Protein AF-A0A940RQT4-F1 (afdb_monomer_lite)

Radius of gyration: 16.38 Å; chains: 1; bounding box: 38×37×34 Å

pLDDT: mean 84.41, std 14.03, range [37.53, 95.62]

Sequence (82 aa):
MSSSPQRYRVTVTPIERDGLPCRGRCSIEFDQACSEDWMRMVEGTQRLHGFSGDERTALVIGLRLLDGLARRARMVDFRGYA

Structure (mmCIF, N/CA/C/O backbone):
data_AF-A0A940RQT4-F1
#
_entry.id   AF-A0A940RQT4-F1
#
loop_
_atom_site.group_PDB
_atom_site.id
_atom_site.type_symbol
_atom_site.label_atom_id
_atom_site.label_alt_id
_atom_site.label_comp_id
_atom_site.label_asym_id
_atom_site.label_entity_id
_atom_site.label_seq_id
_atom_site.pdbx_PDB_ins_code
_atom_site.Cartn_x
_atom_site.Cartn_y
_atom_site.Cartn_z
_atom_site.occupancy
_atom_site.B_iso_or_equiv
_atom_site.auth_seq_id
_atom_site.auth_comp_id
_atom_site.auth_asym_id
_atom_site.auth_atom_id
_atom_site.pdbx_PDB_model_num
ATOM 1 N N . MET A 1 1 ? 21.421 8.777 -15.825 1.00 37.53 1 MET A N 1
ATOM 2 C CA . MET A 1 1 ? 21.396 8.729 -14.347 1.00 37.53 1 MET A CA 1
ATOM 3 C C . MET A 1 1 ? 20.978 7.329 -13.952 1.00 37.53 1 MET A C 1
ATOM 5 O O . MET A 1 1 ? 19.853 6.952 -14.246 1.00 37.53 1 MET A O 1
ATOM 9 N N . SER A 1 2 ? 21.885 6.532 -13.389 1.00 42.62 2 SER A N 1
ATOM 10 C CA . SER A 1 2 ? 21.540 5.232 -12.811 1.00 42.62 2 SER A CA 1
ATOM 11 C C . SER A 1 2 ? 20.655 5.484 -11.592 1.00 42.62 2 SER A C 1
ATOM 13 O O . SER A 1 2 ? 21.164 5.832 -10.529 1.00 42.62 2 SER A O 1
ATOM 15 N N . SER A 1 3 ? 19.335 5.408 -11.762 1.00 54.22 3 SER A N 1
ATOM 16 C CA . SER A 1 3 ? 18.392 5.478 -10.649 1.00 54.22 3 SER A CA 1
ATOM 17 C C . SER A 1 3 ? 18.688 4.300 -9.729 1.00 54.22 3 SER A C 1
ATOM 19 O O . SER A 1 3 ? 18.447 3.146 -10.095 1.00 54.22 3 SER A O 1
ATOM 21 N N . SER A 1 4 ? 19.274 4.573 -8.565 1.00 62.66 4 SER A N 1
ATOM 22 C CA . SER A 1 4 ? 19.389 3.570 -7.517 1.00 62.66 4 SER A CA 1
ATOM 23 C C . SER A 1 4 ? 17.980 3.056 -7.205 1.00 62.66 4 SER A C 1
ATOM 25 O O . SER A 1 4 ? 17.058 3.864 -7.067 1.00 62.66 4 SER A O 1
ATOM 27 N N . PRO A 1 5 ? 17.772 1.731 -7.144 1.00 74.44 5 PRO A N 1
ATOM 28 C CA . PRO A 1 5 ? 16.460 1.192 -6.826 1.00 74.44 5 PRO A CA 1
ATOM 29 C C . PRO A 1 5 ? 16.030 1.690 -5.444 1.00 74.44 5 PRO A C 1
ATOM 31 O O . PRO A 1 5 ? 16.744 1.498 -4.457 1.00 74.44 5 PRO A O 1
ATOM 34 N N . GLN A 1 6 ? 14.873 2.351 -5.383 1.00 84.62 6 GLN A N 1
ATOM 35 C CA . GLN A 1 6 ? 14.257 2.754 -4.127 1.00 84.62 6 GLN A CA 1
ATOM 36 C C . GLN A 1 6 ? 13.760 1.502 -3.395 1.00 84.62 6 GLN A C 1
ATOM 38 O O . GLN A 1 6 ? 13.320 0.521 -4.006 1.00 84.62 6 GLN A O 1
ATOM 43 N N . ARG A 1 7 ? 13.853 1.519 -2.064 1.00 90.62 7 ARG A N 1
ATOM 44 C CA . ARG A 1 7 ? 13.318 0.460 -1.207 1.00 90.62 7 ARG A CA 1
ATOM 45 C C . ARG A 1 7 ? 12.120 1.009 -0.451 1.00 90.62 7 ARG A C 1
ATOM 47 O O . ARG A 1 7 ? 12.256 1.967 0.303 1.00 90.62 7 ARG A O 1
ATOM 54 N N . TYR A 1 8 ? 10.977 0.368 -0.643 1.00 92.56 8 TYR A N 1
ATOM 55 C CA . TYR A 1 8 ? 9.728 0.700 0.026 1.00 92.56 8 TYR A CA 1
ATOM 56 C C . TYR A 1 8 ? 9.461 -0.297 1.142 1.00 92.56 8 TYR A C 1
ATOM 58 O O . TYR A 1 8 ? 9.636 -1.498 0.940 1.00 92.56 8 TYR A O 1
ATOM 66 N N . ARG A 1 9 ? 9.007 0.201 2.293 1.00 94.94 9 ARG A N 1
ATOM 67 C CA . ARG A 1 9 ? 8.405 -0.621 3.341 1.00 94.94 9 ARG A CA 1
ATOM 68 C C . ARG A 1 9 ? 6.896 -0.587 3.177 1.00 94.94 9 ARG A C 1
ATOM 70 O O . ARG A 1 9 ? 6.307 0.490 3.189 1.00 94.94 9 ARG A O 1
ATOM 77 N N . VAL A 1 10 ? 6.293 -1.756 3.009 1.00 94.62 10 VAL A N 1
ATOM 78 C CA . VAL A 1 10 ? 4.845 -1.913 2.905 1.00 94.62 10 VAL A CA 1
ATOM 79 C C . VAL A 1 10 ? 4.340 -2.506 4.2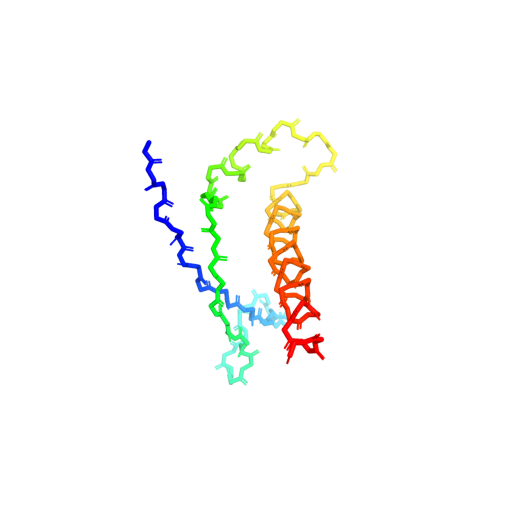08 1.00 94.62 10 VAL A C 1
ATOM 81 O O . VAL A 1 10 ? 4.750 -3.601 4.584 1.00 94.62 10 VAL A O 1
ATOM 84 N N . THR A 1 11 ? 3.433 -1.786 4.861 1.00 95.06 11 THR A N 1
ATOM 85 C CA . THR A 1 11 ? 2.729 -2.236 6.062 1.00 95.06 11 THR A CA 1
ATOM 86 C C . THR A 1 11 ? 1.248 -2.337 5.731 1.00 95.06 11 THR A C 1
ATOM 88 O O . THR A 1 11 ? 0.647 -1.365 5.276 1.00 95.06 11 THR A O 1
ATOM 91 N N . VAL A 1 12 ? 0.652 -3.505 5.955 1.00 94.88 12 VAL A N 1
ATOM 92 C CA . VAL A 1 12 ? -0.794 -3.708 5.817 1.00 94.88 12 VAL A CA 1
ATOM 93 C C . VAL A 1 12 ? -1.369 -3.929 7.205 1.00 94.88 12 VAL A C 1
ATOM 95 O O . VAL A 1 12 ? -1.027 -4.907 7.868 1.00 94.88 12 VAL A O 1
ATOM 98 N N . THR A 1 13 ? -2.240 -3.017 7.631 1.00 95.62 13 THR A N 1
ATOM 99 C CA . THR A 1 13 ? -2.888 -3.044 8.946 1.00 95.62 13 THR A CA 1
ATOM 100 C C . THR A 1 13 ? -4.400 -3.124 8.751 1.00 95.62 13 THR A C 1
ATOM 102 O O . THR A 1 13 ? -4.957 -2.257 8.075 1.00 95.62 13 THR A O 1
ATOM 105 N N . PRO A 1 14 ? -5.085 -4.130 9.321 1.00 94.75 14 PRO A N 1
ATOM 106 C CA . PRO A 1 14 ? -6.541 -4.185 9.302 1.00 94.75 14 PRO A CA 1
ATOM 107 C C . PRO A 1 14 ? -7.153 -2.960 9.987 1.00 94.75 14 PRO A C 1
ATOM 109 O O . PRO A 1 14 ? -6.643 -2.502 11.010 1.00 94.75 14 PRO A O 1
ATOM 112 N N . ILE A 1 15 ? -8.266 -2.467 9.447 1.00 94.56 15 ILE A N 1
ATOM 113 C CA . ILE A 1 15 ? -9.106 -1.466 10.108 1.00 94.56 15 ILE A CA 1
ATOM 114 C C . ILE A 1 15 ? -10.206 -2.198 10.884 1.00 94.56 15 ILE A C 1
ATOM 116 O O . ILE A 1 15 ? -10.877 -3.076 10.336 1.00 94.56 15 ILE A O 1
ATOM 120 N N . GLU A 1 16 ? -10.358 -1.874 12.166 1.00 93.06 16 GLU A N 1
ATOM 121 C CA . GLU A 1 16 ? -11.387 -2.444 13.036 1.00 93.06 16 GLU A CA 1
ATOM 122 C C . GLU A 1 16 ? -12.763 -1.801 12.786 1.00 93.06 16 GLU A C 1
ATOM 124 O O . GLU A 1 16 ? -12.920 -0.863 12.004 1.00 93.06 16 GLU A O 1
ATOM 129 N N . ARG A 1 17 ? -13.809 -2.327 13.439 1.00 93.69 17 ARG A N 1
ATOM 130 C CA . ARG A 1 17 ? -15.195 -1.847 13.257 1.00 93.69 17 ARG A CA 1
ATOM 131 C C . ARG A 1 17 ? -15.389 -0.383 13.657 1.00 93.69 17 ARG A C 1
ATOM 133 O O . ARG A 1 17 ? -16.351 0.235 13.217 1.00 93.69 17 ARG A O 1
ATOM 140 N N . ASP A 1 18 ? -14.508 0.139 14.500 1.00 93.00 18 ASP A N 1
ATOM 141 C CA . ASP A 1 18 ? -14.483 1.532 14.942 1.00 93.00 18 ASP A CA 1
ATOM 142 C C . ASP A 1 18 ? -13.782 2.471 13.940 1.00 93.00 18 ASP A C 1
ATOM 144 O O . ASP A 1 18 ? -13.700 3.675 14.178 1.00 93.00 18 ASP A O 1
ATOM 148 N N . GLY A 1 19 ? -13.292 1.940 12.814 1.00 93.12 19 GLY A N 1
ATOM 149 C CA . GLY A 1 19 ? -12.573 2.704 11.800 1.00 93.12 19 GLY A CA 1
ATOM 150 C C . GLY A 1 19 ? -11.114 2.988 12.160 1.00 93.12 19 GLY A C 1
ATOM 151 O O . GLY A 1 19 ? -10.432 3.679 11.403 1.00 93.12 19 GLY A O 1
ATOM 152 N N . LEU A 1 20 ? -10.612 2.465 13.282 1.00 93.12 20 LEU A N 1
ATOM 153 C CA . LEU A 1 20 ? -9.228 2.653 13.697 1.00 93.12 20 LEU A CA 1
ATOM 154 C C . LEU A 1 20 ? -8.340 1.495 13.219 1.00 93.12 20 LEU A C 1
ATOM 156 O O . LEU A 1 20 ? -8.805 0.362 13.072 1.00 93.12 20 LEU A O 1
ATOM 160 N N . PRO A 1 21 ? -7.037 1.745 12.988 1.00 92.00 21 PRO A N 1
ATOM 161 C CA . PRO A 1 21 ? -6.082 0.673 12.763 1.00 92.00 21 PRO A CA 1
ATOM 162 C C . PRO A 1 21 ? -6.058 -0.278 13.956 1.00 92.00 21 PRO A C 1
ATOM 164 O O . PRO A 1 21 ? -6.019 0.159 15.111 1.00 92.00 21 PRO A O 1
ATOM 167 N N . CYS A 1 22 ? -6.039 -1.573 13.661 1.00 92.12 22 CYS A N 1
ATOM 168 C CA . CYS A 1 22 ? -5.937 -2.599 14.679 1.00 92.12 22 CYS A CA 1
ATOM 169 C C . CYS A 1 22 ? -4.695 -2.373 15.558 1.00 92.12 22 CYS A C 1
ATOM 171 O O . CYS A 1 22 ? -3.589 -2.137 15.069 1.00 92.12 22 CYS A O 1
ATOM 173 N N . ARG A 1 23 ? -4.896 -2.416 16.881 1.00 85.94 23 ARG A N 1
ATOM 174 C CA . ARG A 1 23 ? -3.870 -2.053 17.883 1.00 85.94 23 ARG A CA 1
ATOM 175 C C . ARG A 1 23 ? -3.035 -3.240 18.370 1.00 85.94 23 ARG A C 1
ATOM 177 O O . ARG A 1 23 ? -2.092 -3.058 19.137 1.00 85.94 23 ARG A O 1
ATOM 184 N N . GLY A 1 24 ? -3.407 -4.455 17.974 1.00 84.94 24 GLY A N 1
ATOM 185 C CA . GLY A 1 24 ? -2.689 -5.682 18.311 1.00 84.94 24 GLY A CA 1
ATOM 186 C C . GLY A 1 24 ? -1.493 -5.953 17.393 1.00 84.94 24 GLY A C 1
ATOM 187 O O . GLY A 1 24 ? -1.111 -5.144 16.552 1.00 84.94 24 GLY A O 1
ATOM 188 N N . ARG A 1 25 ? -0.915 -7.155 17.502 1.00 86.50 25 ARG A N 1
ATOM 189 C CA . ARG A 1 25 ? 0.078 -7.656 16.537 1.00 86.50 25 ARG A CA 1
ATOM 190 C C . ARG A 1 25 ? -0.635 -8.202 15.291 1.00 86.50 25 ARG A C 1
ATOM 192 O O . ARG A 1 25 ? -0.695 -9.409 15.085 1.00 86.50 25 ARG A O 1
ATOM 199 N N . CYS A 1 26 ? -1.224 -7.302 14.512 1.00 90.06 26 CYS A N 1
ATOM 200 C CA . CYS A 1 26 ? -2.088 -7.620 13.366 1.00 90.06 26 CYS A CA 1
ATOM 201 C C . CYS A 1 26 ? -1.612 -7.015 12.041 1.00 90.06 26 CYS A C 1
ATOM 203 O O . CYS A 1 26 ? -2.236 -7.256 11.009 1.00 90.06 26 CYS A O 1
ATOM 205 N N . SER A 1 27 ? -0.518 -6.254 12.052 1.00 94.38 27 SER A N 1
ATOM 206 C CA . SER A 1 27 ? 0.096 -5.729 10.836 1.00 94.38 27 SER A CA 1
ATOM 207 C C . SER A 1 27 ? 1.044 -6.749 10.216 1.00 94.38 27 SER A C 1
ATOM 209 O O . SER A 1 27 ? 1.798 -7.423 10.920 1.00 94.38 27 SER A O 1
ATOM 211 N N . ILE A 1 28 ? 1.029 -6.829 8.890 1.00 94.69 28 ILE A N 1
ATOM 212 C CA . ILE A 1 28 ? 2.047 -7.539 8.112 1.00 94.69 28 ILE A CA 1
ATOM 213 C C . ILE A 1 28 ? 2.955 -6.521 7.431 1.00 94.69 28 ILE A C 1
ATOM 215 O O . ILE A 1 28 ? 2.482 -5.503 6.923 1.00 94.69 28 ILE A O 1
ATOM 219 N N . GLU A 1 29 ? 4.256 -6.798 7.427 1.00 95.62 29 GLU A N 1
ATOM 220 C CA . GLU A 1 29 ? 5.276 -5.885 6.914 1.00 95.62 29 GLU A CA 1
ATOM 221 C C . GLU A 1 29 ? 6.235 -6.606 5.976 1.00 95.62 29 GLU A C 1
ATOM 223 O O . GLU A 1 29 ? 6.660 -7.731 6.246 1.00 95.62 29 GLU A O 1
ATOM 228 N N . PHE A 1 30 ? 6.599 -5.950 4.877 1.00 94.31 30 PHE A N 1
ATOM 229 C CA . PHE A 1 30 ? 7.648 -6.425 3.983 1.00 94.31 30 PHE A CA 1
ATOM 230 C C . PHE A 1 30 ? 8.332 -5.269 3.251 1.00 94.31 30 PHE A C 1
ATOM 232 O O . PHE A 1 30 ? 7.748 -4.208 3.027 1.00 94.31 30 PHE A O 1
ATOM 239 N N . ASP A 1 31 ? 9.579 -5.498 2.840 1.00 93.62 31 ASP A N 1
ATOM 240 C CA . ASP A 1 31 ? 10.342 -4.553 2.030 1.00 93.62 31 ASP A CA 1
ATOM 241 C C . ASP A 1 31 ? 10.277 -4.958 0.545 1.00 93.62 31 ASP A C 1
ATOM 243 O O . ASP A 1 31 ? 10.464 -6.124 0.191 1.00 93.62 31 ASP A O 1
ATOM 247 N N . GLN A 1 32 ? 10.068 -3.988 -0.347 1.00 89.88 32 GLN A N 1
ATOM 248 C CA . GLN A 1 32 ? 10.094 -4.182 -1.797 1.00 89.88 32 GLN A CA 1
ATOM 249 C C . GLN A 1 32 ? 11.076 -3.204 -2.443 1.00 89.88 32 GLN A C 1
ATOM 251 O O . GLN A 1 32 ? 10.954 -1.986 -2.317 1.00 89.88 32 GLN A O 1
ATOM 256 N N . ALA A 1 33 ? 12.032 -3.748 -3.196 1.00 89.06 33 ALA A N 1
ATOM 257 C CA . ALA A 1 33 ? 12.888 -2.954 -4.068 1.00 89.06 33 ALA A CA 1
ATOM 258 C C . ALA A 1 33 ? 12.168 -2.660 -5.393 1.00 89.06 33 ALA A C 1
ATOM 260 O O . ALA A 1 33 ? 11.623 -3.569 -6.024 1.00 89.06 33 ALA A O 1
ATOM 261 N N . CYS A 1 34 ? 12.196 -1.404 -5.830 1.00 86.38 34 CYS A N 1
ATOM 262 C CA . CYS A 1 34 ? 11.658 -0.972 -7.113 1.00 86.38 34 CYS A CA 1
ATOM 263 C C . CYS A 1 34 ? 12.591 0.069 -7.743 1.00 86.38 34 CYS A C 1
ATOM 265 O O . CYS A 1 34 ? 13.109 0.947 -7.063 1.00 86.38 34 CYS A O 1
ATOM 267 N N . SER A 1 35 ? 12.831 -0.034 -9.049 1.00 84.56 35 SER A N 1
ATOM 268 C CA . SER A 1 35 ? 13.631 0.950 -9.791 1.00 84.56 35 SER A CA 1
ATOM 269 C C . SER A 1 35 ? 12.886 2.260 -10.045 1.00 84.56 35 SER A C 1
ATOM 271 O O . SER A 1 35 ? 13.512 3.262 -10.377 1.00 84.56 35 SER A O 1
ATOM 273 N N . GLU A 1 36 ? 11.561 2.246 -9.920 1.00 87.19 36 GLU A N 1
ATOM 274 C CA . GLU A 1 36 ? 10.689 3.384 -10.184 1.00 87.19 36 GLU A CA 1
ATOM 275 C C . GLU A 1 36 ? 10.203 4.017 -8.881 1.00 87.19 36 GLU A C 1
ATOM 277 O O . GLU A 1 36 ? 9.998 3.334 -7.876 1.00 87.19 36 GLU A O 1
ATOM 282 N N . ASP A 1 37 ? 9.981 5.329 -8.931 1.00 90.00 37 ASP A N 1
ATOM 283 C CA . ASP A 1 37 ? 9.473 6.111 -7.811 1.00 90.00 37 ASP A CA 1
ATOM 284 C C . ASP A 1 37 ? 7.945 5.973 -7.698 1.00 90.00 37 ASP A C 1
ATOM 286 O O . ASP A 1 37 ? 7.207 6.449 -8.565 1.00 90.00 37 ASP A O 1
ATOM 290 N N . TRP A 1 38 ? 7.462 5.304 -6.647 1.00 90.81 38 TRP A N 1
ATOM 291 C CA . TRP A 1 38 ? 6.036 5.036 -6.431 1.00 90.81 38 TRP A CA 1
ATOM 292 C C . TRP A 1 38 ? 5.205 6.311 -6.322 1.00 90.81 38 TRP A C 1
ATOM 294 O O . TRP A 1 38 ? 4.113 6.352 -6.884 1.00 90.81 38 TRP A O 1
ATOM 304 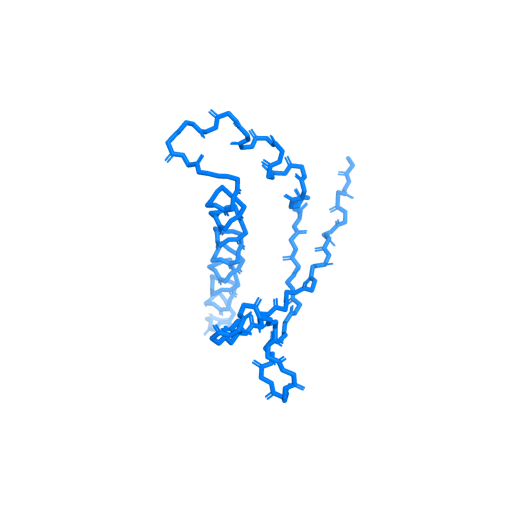N N . MET A 1 39 ? 5.726 7.361 -5.685 1.00 89.69 39 MET A N 1
ATOM 305 C CA . MET A 1 39 ? 5.005 8.628 -5.546 1.00 89.69 39 MET A CA 1
ATOM 306 C C . MET A 1 39 ? 4.805 9.284 -6.907 1.00 89.69 39 MET A C 1
ATOM 308 O O . MET A 1 39 ? 3.676 9.600 -7.282 1.00 89.69 39 MET A O 1
ATOM 312 N N . ARG A 1 40 ? 5.875 9.383 -7.706 1.00 90.25 40 ARG A N 1
ATOM 313 C CA . ARG A 1 40 ? 5.773 9.938 -9.065 1.00 90.25 40 ARG A CA 1
ATOM 314 C C . ARG A 1 40 ? 4.855 9.126 -9.967 1.00 90.25 40 ARG A C 1
ATOM 316 O O . ARG A 1 40 ? 4.167 9.693 -10.814 1.00 90.25 40 ARG A O 1
ATOM 323 N N . MET A 1 41 ? 4.835 7.805 -9.808 1.00 90.56 41 MET A N 1
ATOM 324 C CA . MET A 1 41 ? 3.916 6.959 -10.566 1.00 90.56 41 MET A CA 1
ATOM 325 C C . MET A 1 41 ? 2.460 7.235 -10.195 1.00 90.56 41 MET A C 1
ATOM 327 O O . MET A 1 41 ? 1.647 7.417 -11.098 1.00 90.56 41 MET A O 1
ATOM 331 N N . VAL A 1 42 ? 2.143 7.330 -8.898 1.00 90.94 42 VAL A N 1
ATOM 332 C CA . VAL A 1 42 ? 0.788 7.649 -8.420 1.00 90.94 42 VAL A CA 1
ATOM 333 C C . VAL A 1 42 ? 0.335 9.017 -8.937 1.00 90.94 42 VAL A C 1
ATOM 335 O O . VAL A 1 42 ? -0.767 9.129 -9.482 1.00 90.94 42 VAL A O 1
ATOM 338 N N . GLU A 1 43 ? 1.200 10.031 -8.850 1.00 89.25 43 GLU A N 1
ATOM 339 C CA . GLU A 1 43 ? 0.962 11.370 -9.406 1.00 89.25 43 GLU A CA 1
ATOM 340 C C . GLU A 1 43 ? 0.682 11.326 -10.916 1.00 89.25 43 GLU A C 1
ATOM 342 O O . GLU A 1 43 ? -0.282 11.929 -11.391 1.00 89.25 43 GLU A O 1
ATOM 347 N N . GLY A 1 44 ? 1.464 10.550 -11.673 1.00 88.25 44 GLY A N 1
ATOM 348 C CA . GLY A 1 44 ? 1.271 10.368 -13.114 1.00 88.25 44 GLY A CA 1
ATOM 349 C C . GLY A 1 44 ? -0.078 9.736 -13.479 1.00 88.25 44 GLY A C 1
ATOM 350 O O . GLY A 1 44 ? -0.662 10.068 -14.513 1.00 88.25 44 GLY A O 1
ATOM 351 N N . THR A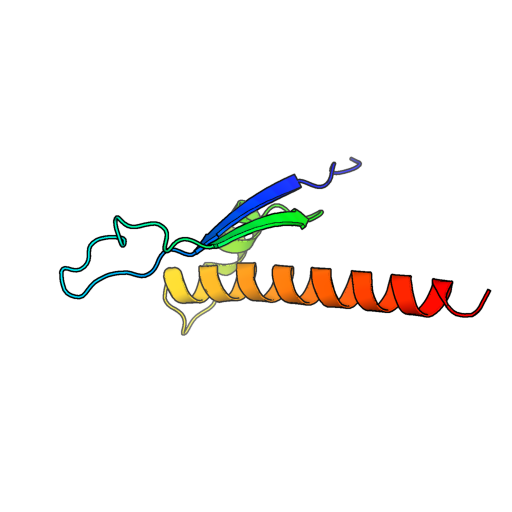 1 45 ? -0.618 8.874 -12.616 1.00 84.56 45 THR A N 1
ATOM 352 C CA . THR A 1 45 ? -1.927 8.225 -12.802 1.00 84.56 45 THR A CA 1
ATOM 353 C C . THR A 1 45 ? -3.135 9.061 -12.391 1.00 84.56 45 THR A C 1
ATOM 355 O O . THR A 1 45 ? -4.256 8.611 -12.614 1.00 84.56 45 THR A O 1
ATOM 358 N N . GLN A 1 46 ? -2.975 10.282 -11.865 1.00 75.31 46 GLN A N 1
ATOM 359 C CA . GLN A 1 46 ? -4.113 11.142 -11.482 1.00 75.31 46 GLN A CA 1
ATOM 360 C C . GLN A 1 46 ? -5.113 11.393 -12.626 1.00 75.31 46 GLN A C 1
ATOM 362 O O . GLN A 1 46 ? -6.282 11.677 -12.378 1.00 75.31 46 GLN A O 1
ATOM 367 N N . ARG A 1 47 ? -4.671 11.245 -13.880 1.00 75.06 47 ARG A N 1
ATOM 368 C CA . ARG A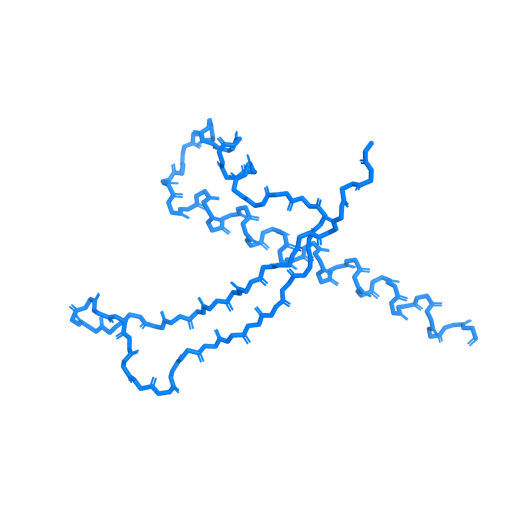 1 47 ? -5.492 11.392 -15.091 1.00 75.06 47 ARG A CA 1
ATOM 369 C C . ARG A 1 47 ? -6.298 10.140 -15.469 1.00 75.06 47 ARG A C 1
ATOM 371 O O . ARG A 1 47 ? -7.050 10.186 -16.436 1.00 75.06 47 ARG A O 1
ATOM 378 N N . LEU A 1 48 ? -6.159 9.024 -14.746 1.00 76.62 48 LEU A N 1
ATOM 379 C CA . LEU A 1 48 ? -6.994 7.839 -14.958 1.00 76.62 48 LEU A CA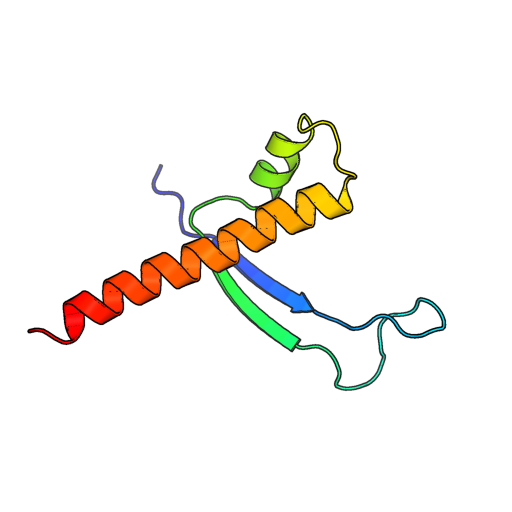 1
ATOM 380 C C . LEU A 1 48 ? -8.413 8.104 -14.441 1.00 76.62 48 LEU A C 1
ATOM 382 O O . LEU A 1 48 ? -8.658 8.147 -13.230 1.00 76.62 48 LEU A O 1
ATOM 386 N N . HIS A 1 49 ? -9.333 8.284 -15.387 1.00 77.56 49 HIS A N 1
ATOM 387 C CA . HIS A 1 49 ? -10.764 8.413 -15.139 1.00 77.56 49 HIS A CA 1
ATOM 388 C C . HIS A 1 49 ? -11.368 7.078 -14.678 1.00 77.56 49 HIS A C 1
ATOM 390 O O . HIS A 1 49 ? -10.911 6.011 -15.081 1.00 77.56 49 HIS A O 1
ATOM 396 N N . GLY A 1 50 ? -12.410 7.144 -13.846 1.00 84.88 50 GLY A N 1
ATOM 397 C CA . GLY A 1 50 ? -13.135 5.962 -13.361 1.00 84.88 50 GLY A CA 1
ATOM 398 C C . GLY A 1 50 ? -12.595 5.338 -12.071 1.00 84.88 50 GLY A C 1
ATOM 399 O O . GLY A 1 50 ? -13.215 4.413 -11.568 1.00 84.88 50 GLY A O 1
ATOM 400 N N . PHE A 1 51 ? -11.503 5.868 -11.511 1.00 87.06 51 PHE A N 1
ATOM 401 C CA . PHE A 1 51 ? -10.961 5.450 -10.216 1.00 87.06 51 PHE A CA 1
ATOM 402 C C . PHE A 1 51 ? -10.932 6.618 -9.220 1.00 87.06 51 PHE A C 1
ATOM 404 O O . PHE A 1 51 ? -10.689 7.772 -9.589 1.00 87.06 51 PHE A O 1
ATOM 411 N N . SER A 1 52 ? -11.140 6.322 -7.944 1.00 91.06 52 SER A N 1
ATOM 412 C CA . SER A 1 52 ? -10.845 7.202 -6.811 1.00 91.06 52 SER A CA 1
ATOM 413 C C . SER A 1 52 ? -9.332 7.326 -6.570 1.00 91.06 52 SER A C 1
ATOM 415 O O . SER A 1 52 ? -8.512 6.671 -7.220 1.00 91.06 52 SER A O 1
ATOM 417 N N . GLY A 1 53 ? -8.931 8.211 -5.650 1.00 89.69 53 GLY A N 1
ATOM 418 C CA . GLY A 1 53 ? -7.521 8.373 -5.271 1.00 89.69 53 GLY A CA 1
ATOM 419 C C . GLY A 1 53 ? -6.915 7.092 -4.692 1.00 89.69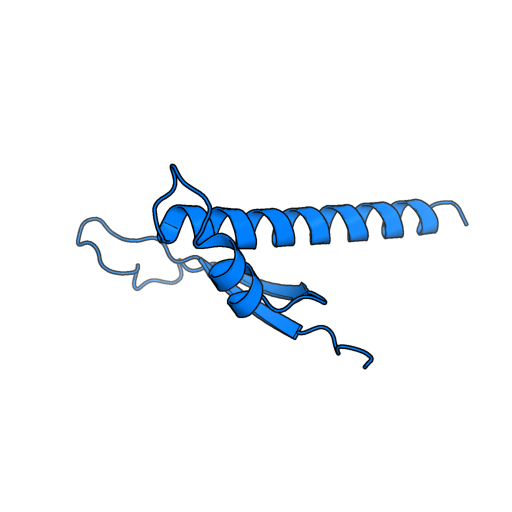 53 GLY A C 1
ATOM 420 O O . GLY A 1 53 ? -5.824 6.687 -5.104 1.00 89.69 53 GLY A O 1
ATOM 421 N N . ASP A 1 54 ? -7.658 6.429 -3.810 1.00 91.81 54 ASP A N 1
ATOM 422 C CA . ASP A 1 54 ? -7.220 5.198 -3.153 1.00 91.81 54 ASP A CA 1
ATOM 423 C C . ASP A 1 54 ? -7.124 4.045 -4.152 1.00 91.81 54 ASP A C 1
ATOM 425 O O . ASP A 1 54 ? -6.118 3.340 -4.180 1.00 91.81 54 ASP A O 1
ATOM 429 N N . GLU A 1 55 ? -8.106 3.903 -5.047 1.00 93.62 55 GLU A N 1
ATOM 430 C CA . GLU A 1 55 ? -8.082 2.863 -6.083 1.00 93.62 55 GLU A CA 1
ATOM 431 C C . GLU A 1 55 ? -6.909 3.041 -7.054 1.00 93.62 55 GLU A C 1
ATOM 433 O O . GLU A 1 55 ? -6.244 2.063 -7.398 1.00 93.62 55 GLU A O 1
ATOM 438 N N . ARG A 1 56 ? -6.592 4.280 -7.459 1.00 93.31 56 ARG A N 1
ATOM 439 C CA . ARG A 1 56 ? -5.400 4.552 -8.283 1.00 93.31 56 ARG A CA 1
ATOM 440 C C . ARG A 1 56 ? -4.115 4.168 -7.561 1.00 93.31 56 ARG A C 1
ATOM 442 O O . ARG A 1 56 ? -3.237 3.544 -8.156 1.00 93.31 56 ARG A O 1
ATOM 449 N N . THR A 1 57 ? -4.012 4.527 -6.286 1.00 93.56 57 THR A N 1
ATOM 450 C CA . THR A 1 57 ? -2.843 4.209 -5.461 1.00 93.56 57 THR A CA 1
ATOM 451 C C . THR A 1 57 ? -2.682 2.697 -5.314 1.00 93.56 57 THR A C 1
ATOM 453 O O . THR A 1 57 ? -1.599 2.162 -5.563 1.00 93.56 57 THR A O 1
ATOM 456 N N . ALA A 1 58 ? -3.772 1.993 -4.997 1.00 94.38 58 ALA A N 1
ATOM 457 C CA . ALA A 1 58 ? -3.804 0.540 -4.887 1.00 94.38 58 ALA A CA 1
ATOM 458 C C . ALA A 1 58 ? -3.408 -0.145 -6.202 1.00 94.38 58 ALA A C 1
ATOM 460 O O . ALA A 1 58 ? -2.609 -1.081 -6.187 1.00 94.38 58 ALA A O 1
ATOM 461 N N . LEU A 1 59 ? -3.903 0.350 -7.341 1.00 93.19 59 LEU A N 1
ATOM 462 C CA . LEU A 1 59 ? -3.565 -0.174 -8.662 1.00 93.19 59 LEU A CA 1
ATOM 463 C C . LEU A 1 59 ? -2.066 -0.043 -8.956 1.00 93.19 59 LEU A C 1
ATOM 465 O O . LEU A 1 59 ? -1.422 -1.030 -9.314 1.00 93.19 59 LEU A O 1
ATOM 469 N N . VAL A 1 60 ? -1.499 1.156 -8.786 1.00 93.12 60 VAL A N 1
ATOM 470 C CA . VAL A 1 60 ? -0.074 1.403 -9.050 1.00 93.12 60 VAL A CA 1
ATOM 471 C C . VAL A 1 60 ? 0.796 0.521 -8.162 1.00 93.12 60 VAL A C 1
ATOM 473 O O . VAL A 1 60 ? 1.653 -0.201 -8.672 1.00 93.12 60 VAL A O 1
ATOM 476 N N . ILE A 1 61 ? 0.563 0.528 -6.848 1.00 93.94 61 ILE A N 1
ATOM 477 C CA . ILE A 1 61 ? 1.364 -0.259 -5.903 1.00 93.94 61 ILE A CA 1
ATOM 478 C C . ILE A 1 61 ? 1.208 -1.759 -6.190 1.00 93.94 61 ILE A C 1
ATOM 480 O O . ILE A 1 61 ? 2.208 -2.470 -6.312 1.00 93.94 61 ILE A O 1
ATOM 484 N N . GLY A 1 62 ? -0.025 -2.238 -6.370 1.00 94.62 62 GLY A N 1
ATOM 485 C CA . GLY A 1 62 ? -0.325 -3.644 -6.641 1.00 94.62 62 GLY A CA 1
ATOM 486 C C . GLY A 1 62 ? 0.370 -4.168 -7.898 1.00 94.62 62 GLY A C 1
ATOM 487 O O . GLY A 1 62 ? 1.020 -5.215 -7.853 1.00 94.62 62 GLY A O 1
ATOM 488 N N . LEU A 1 63 ? 0.328 -3.412 -8.999 1.00 93.81 63 LEU A N 1
ATOM 489 C CA . LEU A 1 63 ? 1.014 -3.788 -10.237 1.00 93.81 63 LEU A CA 1
ATOM 490 C C . LEU A 1 63 ? 2.532 -3.894 -10.047 1.00 93.81 63 LEU A C 1
ATOM 492 O O . LEU A 1 63 ? 3.138 -4.842 -10.542 1.00 93.81 63 LEU A O 1
ATOM 496 N N . ARG A 1 64 ? 3.161 -2.982 -9.293 1.00 92.75 64 ARG A N 1
ATOM 497 C CA . ARG A 1 64 ? 4.617 -3.015 -9.046 1.00 92.75 64 ARG A CA 1
ATOM 498 C C . ARG A 1 64 ? 5.049 -4.145 -8.121 1.00 92.75 64 ARG A C 1
ATOM 500 O O . ARG A 1 64 ? 6.145 -4.691 -8.290 1.00 92.75 64 ARG A O 1
ATOM 507 N N . LEU A 1 65 ? 4.203 -4.522 -7.166 1.00 93.75 65 LEU A N 1
ATOM 508 C CA . LEU A 1 65 ? 4.422 -5.707 -6.341 1.00 93.75 65 LEU A CA 1
ATOM 509 C C . LEU A 1 65 ? 4.417 -6.979 -7.197 1.00 93.75 65 LEU A C 1
ATOM 511 O O . LEU A 1 65 ? 5.380 -7.751 -7.149 1.00 93.75 65 LEU A O 1
ATOM 515 N N . LEU A 1 66 ? 3.385 -7.152 -8.029 1.00 93.69 66 LEU A N 1
ATOM 516 C CA . LEU A 1 66 ? 3.240 -8.308 -8.920 1.00 93.69 66 LEU A CA 1
ATOM 517 C C . LEU A 1 66 ? 4.361 -8.386 -9.962 1.00 93.69 66 LEU A C 1
ATOM 519 O O . LEU A 1 66 ? 4.967 -9.439 -10.151 1.00 93.69 66 LEU A O 1
ATOM 523 N N . ASP A 1 67 ? 4.693 -7.265 -10.593 1.00 91.00 67 ASP A N 1
ATOM 524 C CA . ASP A 1 67 ? 5.770 -7.158 -11.577 1.00 91.00 67 ASP A CA 1
ATOM 525 C C . ASP A 1 67 ? 7.145 -7.499 -10.965 1.00 91.00 67 ASP A C 1
ATOM 527 O O . ASP A 1 67 ? 7.950 -8.232 -11.547 1.00 91.00 67 ASP A O 1
ATOM 531 N N . GLY A 1 68 ? 7.397 -7.067 -9.724 1.00 87.81 68 GLY A N 1
ATOM 532 C CA . GLY A 1 68 ? 8.589 -7.469 -8.976 1.00 87.81 68 GLY A CA 1
ATOM 533 C C . GLY A 1 68 ? 8.657 -8.976 -8.694 1.00 87.81 68 GLY A C 1
ATOM 534 O O . GLY A 1 68 ? 9.728 -9.570 -8.839 1.00 87.81 68 GLY A O 1
ATOM 535 N N . LEU A 1 69 ? 7.534 -9.609 -8.333 1.00 89.88 69 LEU A N 1
ATOM 536 C CA . LEU A 1 69 ? 7.457 -11.065 -8.155 1.00 89.88 69 LEU A CA 1
ATOM 537 C C . LEU A 1 69 ? 7.712 -11.804 -9.474 1.00 89.88 69 LEU A C 1
ATOM 539 O O . LEU A 1 69 ? 8.531 -12.722 -9.513 1.00 89.88 69 LEU A O 1
ATOM 543 N N . ALA A 1 70 ? 7.084 -11.357 -10.562 1.00 90.25 70 ALA A N 1
ATOM 544 C CA . ALA A 1 70 ? 7.223 -11.961 -11.882 1.00 90.25 70 ALA A CA 1
ATOM 545 C C . ALA A 1 70 ? 8.661 -11.874 -12.422 1.00 90.25 70 ALA A C 1
ATOM 547 O O . ALA A 1 70 ? 9.161 -12.833 -13.011 1.00 90.25 70 ALA A O 1
ATOM 548 N N . ARG A 1 71 ? 9.362 -10.751 -12.207 1.00 86.69 71 ARG A N 1
ATOM 549 C CA . ARG A 1 71 ? 10.787 -10.624 -12.564 1.00 86.69 71 ARG A CA 1
ATOM 550 C C . ARG A 1 71 ? 11.676 -11.586 -11.780 1.00 86.69 71 ARG A C 1
ATOM 552 O O . ARG A 1 71 ? 12.551 -12.215 -12.370 1.00 86.69 71 ARG A O 1
ATOM 559 N N . ARG A 1 72 ? 11.451 -11.722 -10.469 1.00 83.06 72 ARG A N 1
ATOM 560 C CA . ARG A 1 72 ? 12.229 -12.644 -9.624 1.00 83.06 72 ARG A CA 1
ATOM 561 C C . ARG A 1 72 ? 11.991 -14.101 -10.001 1.00 83.06 72 ARG A C 1
ATOM 563 O O . ARG A 1 72 ? 12.957 -14.846 -10.107 1.00 83.06 72 ARG A O 1
ATOM 570 N N . ALA A 1 73 ? 10.741 -14.487 -10.255 1.00 80.69 73 ALA A N 1
ATOM 571 C CA . ALA A 1 73 ? 10.403 -15.845 -10.675 1.00 80.69 73 ALA A CA 1
ATOM 572 C C . ALA A 1 73 ? 11.151 -16.244 -11.959 1.00 80.69 73 ALA A C 1
ATOM 574 O O . ALA A 1 73 ? 11.779 -17.297 -11.996 1.00 80.69 73 ALA A O 1
ATOM 575 N N . ARG A 1 74 ? 11.189 -15.354 -12.962 1.00 76.81 74 ARG A N 1
ATOM 576 C CA . ARG A 1 74 ? 11.957 -15.579 -14.200 1.00 76.81 74 ARG A CA 1
ATOM 577 C C . ARG A 1 74 ? 13.462 -15.704 -13.957 1.00 76.81 74 ARG A C 1
ATOM 579 O O . ARG A 1 74 ? 14.117 -16.486 -14.628 1.00 76.81 74 ARG A O 1
ATOM 586 N N . MET A 1 75 ? 14.025 -14.962 -13.004 1.00 68.44 75 MET A N 1
ATOM 587 C CA . MET A 1 75 ? 15.451 -15.072 -12.669 1.00 68.44 75 MET A CA 1
ATOM 588 C C . MET A 1 75 ? 15.796 -16.401 -11.978 1.00 68.44 75 MET A C 1
ATOM 590 O O . MET A 1 75 ? 16.882 -16.933 -12.196 1.00 68.44 75 MET A O 1
ATOM 594 N N . VAL A 1 76 ? 14.898 -16.929 -11.139 1.00 60.84 76 VAL A N 1
ATOM 595 C CA . VAL A 1 76 ? 15.093 -18.220 -10.456 1.00 60.84 76 VAL A CA 1
ATOM 596 C C . VAL A 1 76 ? 15.025 -19.381 -11.449 1.00 60.84 76 VAL A C 1
ATOM 598 O O . VAL A 1 76 ? 15.854 -20.283 -11.362 1.00 60.84 76 VAL A O 1
ATOM 601 N N . ASP A 1 77 ? 14.117 -19.317 -12.424 1.00 59.53 77 ASP A N 1
ATOM 602 C CA . ASP A 1 77 ? 13.962 -20.337 -13.472 1.00 59.53 77 ASP A CA 1
ATOM 603 C C . ASP A 1 77 ? 15.257 -20.528 -14.292 1.00 59.53 77 ASP A C 1
ATOM 605 O O . ASP A 1 77 ? 15.734 -21.641 -14.495 1.00 59.53 77 ASP A O 1
ATOM 609 N N . PHE A 1 78 ? 15.942 -19.430 -14.629 1.00 55.97 78 PHE A N 1
ATOM 610 C CA . PHE A 1 78 ? 17.242 -19.472 -15.316 1.00 55.97 78 PHE A CA 1
ATOM 611 C C . PHE A 1 78 ? 18.392 -20.062 -14.484 1.00 55.97 78 PHE A C 1
ATOM 613 O O . PHE A 1 78 ? 19.406 -20.468 -15.048 1.00 55.97 78 PHE A O 1
ATOM 620 N N . ARG A 1 79 ? 18.276 -20.097 -13.151 1.00 55.25 79 ARG A N 1
ATOM 621 C CA . ARG A 1 79 ? 19.333 -20.590 -12.249 1.00 55.25 79 ARG A CA 1
ATOM 622 C C . ARG A 1 79 ? 19.178 -22.068 -11.884 1.00 55.25 79 ARG A C 1
ATOM 624 O O . ARG A 1 79 ? 20.104 -22.629 -11.314 1.00 55.25 79 ARG A O 1
ATOM 631 N N . GLY A 1 80 ? 18.029 -22.676 -12.188 1.00 51.59 80 GLY A N 1
ATOM 632 C CA . GLY A 1 80 ? 17.751 -24.099 -11.960 1.00 51.59 80 GLY A CA 1
ATOM 633 C C . GLY A 1 80 ? 18.163 -25.025 -13.111 1.00 51.59 80 GLY A C 1
ATOM 634 O O . GLY A 1 80 ? 17.961 -26.229 -13.007 1.00 51.59 80 GLY A O 1
ATOM 635 N N . TYR A 1 81 ? 18.721 -24.475 -14.194 1.00 49.19 81 TYR A N 1
ATOM 636 C CA . TYR A 1 81 ? 19.081 -25.196 -15.424 1.00 49.19 81 TYR A CA 1
ATOM 637 C C . TYR A 1 81 ? 20.578 -25.116 -15.782 1.00 49.19 81 TYR A C 1
ATOM 639 O O . TYR A 1 81 ? 20.953 -25.452 -16.906 1.00 49.19 81 TYR A O 1
ATOM 647 N N . ALA A 1 82 ? 21.423 -24.659 -14.852 1.00 46.62 82 ALA A N 1
ATOM 648 C CA . ALA A 1 82 ? 22.869 -24.516 -15.028 1.00 46.62 82 ALA A CA 1
ATOM 649 C C . ALA A 1 82 ? 23.644 -25.379 -14.028 1.00 46.62 82 ALA A C 1
ATOM 651 O O . ALA A 1 82 ? 23.237 -25.401 -12.844 1.00 46.62 82 ALA A O 1
#

Secondary structure (DSSP, 8-state):
---PPEEEEEEE--B-TTSSBP-SS--EEEEEEESS-HHHHHHHGGG-TT--HHHHHHHHHHHHHHHHHHHHHHHHHTTS--

Foldseek 3Di:
DQQDWDKDKDKDFDQDPVRHTDPDPRIDIDIDTGSDDLVVQLVVCPPPPPDDSVRSSCVSVVVRVVVSVVVVVVVVVVVVPD